Protein AF-A0A068NWN3-F1 (afdb_monomer_lite)

Structure (mmCIF, N/CA/C/O backbone):
data_AF-A0A068NWN3-F1
#
_entry.id   AF-A0A068NWN3-F1
#
loop_
_atom_site.group_PDB
_atom_site.id
_atom_site.type_symbol
_atom_site.label_atom_id
_atom_site.label_alt_id
_atom_site.label_comp_id
_atom_site.label_asym_id
_atom_site.label_entity_id
_atom_site.label_seq_id
_atom_site.pdbx_PDB_ins_code
_atom_site.Cartn_x
_atom_site.Cartn_y
_atom_site.Cartn_z
_atom_site.occupancy
_atom_site.B_iso_or_equiv
_atom_site.auth_seq_id
_atom_site.auth_comp_id
_atom_site.auth_asym_id
_atom_site.auth_atom_id
_atom_site.pdbx_PDB_model_num
ATOM 1 N N . MET A 1 1 ? 19.926 13.226 -9.032 1.00 46.84 1 MET A N 1
ATOM 2 C CA . MET A 1 1 ? 18.661 13.461 -8.300 1.00 46.84 1 MET A CA 1
ATOM 3 C C . MET A 1 1 ? 18.361 12.213 -7.491 1.00 46.84 1 MET A C 1
ATOM 5 O O . MET A 1 1 ? 18.558 11.123 -8.013 1.00 46.84 1 MET A O 1
ATOM 9 N N . ARG A 1 2 ? 18.000 12.345 -6.211 1.00 55.38 2 ARG A N 1
ATOM 10 C CA . ARG A 1 2 ? 17.667 11.190 -5.368 1.00 55.38 2 ARG A CA 1
ATOM 11 C C . ARG A 1 2 ? 16.288 10.702 -5.807 1.00 55.38 2 ARG A C 1
ATOM 13 O O . ARG A 1 2 ? 15.357 11.496 -5.784 1.00 55.38 2 ARG A O 1
ATOM 20 N N . ALA A 1 3 ? 16.185 9.459 -6.270 1.00 69.69 3 ALA A N 1
ATOM 21 C CA . ALA A 1 3 ? 14.887 8.881 -6.584 1.00 69.69 3 ALA A CA 1
ATOM 22 C C . ALA A 1 3 ? 14.049 8.859 -5.303 1.00 69.69 3 ALA A C 1
ATOM 24 O O . ALA A 1 3 ? 14.513 8.395 -4.255 1.00 69.69 3 ALA A O 1
ATOM 25 N N . ASP A 1 4 ? 12.846 9.412 -5.382 1.00 86.38 4 ASP A N 1
ATOM 26 C CA . ASP A 1 4 ? 11.877 9.311 -4.309 1.00 86.38 4 ASP A CA 1
ATOM 27 C C . ASP A 1 4 ? 11.535 7.840 -4.080 1.00 86.38 4 ASP A C 1
ATOM 29 O O . ASP A 1 4 ? 11.184 7.121 -5.010 1.00 86.38 4 ASP A O 1
ATOM 33 N N . TYR A 1 5 ? 11.622 7.380 -2.833 1.00 86.00 5 TYR A N 1
ATOM 34 C CA . TYR A 1 5 ? 11.398 5.970 -2.493 1.00 86.00 5 TYR A CA 1
ATOM 35 C C . TYR A 1 5 ? 9.960 5.489 -2.768 1.00 86.00 5 TYR A C 1
ATOM 37 O O . TYR A 1 5 ? 9.708 4.289 -2.747 1.00 86.00 5 TYR A O 1
ATOM 45 N N . TRP A 1 6 ? 9.024 6.420 -2.983 1.00 87.88 6 TRP A N 1
ATOM 46 C CA . TRP A 1 6 ? 7.630 6.155 -3.343 1.00 87.88 6 TRP A CA 1
ATOM 47 C C . TRP A 1 6 ? 7.400 6.092 -4.859 1.00 87.88 6 TRP A C 1
ATOM 49 O O . TRP A 1 6 ? 6.320 5.690 -5.283 1.00 87.88 6 TRP A O 1
ATOM 59 N N . ASN A 1 7 ? 8.387 6.475 -5.677 1.00 93.38 7 ASN A N 1
ATOM 60 C CA . ASN A 1 7 ? 8.302 6.396 -7.131 1.00 93.38 7 ASN A CA 1
ATOM 61 C C . ASN A 1 7 ? 8.596 4.960 -7.587 1.00 93.38 7 ASN A C 1
ATOM 63 O O . ASN A 1 7 ? 9.715 4.633 -7.983 1.00 93.38 7 ASN A O 1
ATOM 67 N N . VAL A 1 8 ? 7.591 4.101 -7.436 1.00 94.19 8 VAL A N 1
ATOM 68 C CA . VAL A 1 8 ? 7.644 2.669 -7.743 1.00 94.19 8 VAL A CA 1
ATOM 69 C C . VAL A 1 8 ? 6.725 2.333 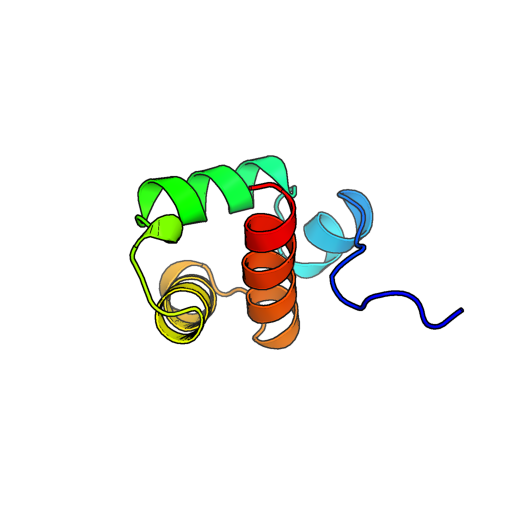-8.912 1.00 94.19 8 VAL A C 1
ATOM 71 O O . VAL A 1 8 ? 5.710 3.001 -9.114 1.00 94.19 8 VAL A O 1
ATOM 74 N N . THR A 1 9 ? 7.075 1.299 -9.673 1.00 95.56 9 THR A N 1
ATOM 75 C CA . THR A 1 9 ? 6.249 0.795 -10.780 1.00 95.56 9 THR A CA 1
ATOM 76 C C . THR A 1 9 ? 5.309 -0.319 -10.322 1.00 95.56 9 THR A C 1
ATOM 78 O O . THR A 1 9 ? 5.520 -0.929 -9.269 1.00 95.56 9 THR A O 1
ATOM 81 N N . ASP A 1 10 ? 4.285 -0.619 -11.124 1.00 96.38 10 ASP A N 1
ATOM 82 C CA . ASP A 1 10 ? 3.388 -1.749 -10.867 1.00 96.38 10 ASP A CA 1
ATOM 83 C C . ASP A 1 10 ? 4.153 -3.072 -10.760 1.00 96.38 10 ASP A C 1
ATOM 85 O O . ASP A 1 10 ? 3.874 -3.860 -9.861 1.00 96.38 10 ASP A O 1
ATOM 89 N N . GLU A 1 11 ? 5.166 -3.301 -11.599 1.00 97.00 11 GLU A N 1
ATOM 90 C CA . GLU A 1 11 ? 5.960 -4.534 -11.571 1.00 97.00 11 GLU A CA 1
ATOM 91 C C . GLU A 1 11 ? 6.667 -4.720 -10.224 1.00 97.00 11 GLU A C 1
ATOM 93 O O . GLU A 1 11 ? 6.610 -5.801 -9.637 1.00 97.00 11 GLU A O 1
ATOM 98 N N . GLN A 1 12 ? 7.286 -3.657 -9.699 1.00 95.81 12 GLN A N 1
ATOM 99 C CA . GLN A 1 12 ? 7.984 -3.700 -8.411 1.00 95.81 12 GLN A CA 1
ATOM 100 C C . GLN A 1 12 ? 7.021 -3.971 -7.251 1.00 95.81 12 GLN A C 1
ATOM 102 O O . GLN A 1 12 ? 7.344 -4.710 -6.319 1.00 95.81 12 GLN A O 1
ATOM 107 N N . VAL A 1 13 ? 5.834 -3.366 -7.298 1.00 96.75 13 VAL A N 1
ATOM 108 C CA . VAL A 1 13 ? 4.817 -3.522 -6.256 1.00 96.75 13 VAL A CA 1
ATOM 109 C C . VAL A 1 13 ? 4.212 -4.922 -6.312 1.00 96.75 13 VAL A C 1
ATOM 111 O O . VAL A 1 13 ? 4.119 -5.574 -5.270 1.00 96.75 13 VAL A O 1
ATOM 114 N N . VAL A 1 14 ? 3.880 -5.431 -7.500 1.00 97.69 14 VAL A N 1
ATOM 115 C CA . VAL A 1 14 ? 3.368 -6.797 -7.689 1.00 97.69 14 VAL A CA 1
ATOM 116 C C . VAL A 1 14 ? 4.381 -7.825 -7.195 1.00 97.69 14 VAL A C 1
ATOM 118 O O . VAL A 1 14 ? 4.002 -8.730 -6.455 1.00 97.69 14 VAL A O 1
ATOM 121 N N . GLU A 1 15 ? 5.670 -7.660 -7.507 1.00 96.69 15 GLU A N 1
ATOM 122 C CA . GLU A 1 15 ? 6.720 -8.585 -7.059 1.00 96.69 15 GLU A CA 1
ATOM 123 C C . GLU A 1 15 ? 6.776 -8.715 -5.527 1.00 96.69 15 GLU A C 1
ATOM 125 O O . GLU A 1 15 ? 7.069 -9.786 -4.996 1.00 96.69 15 GLU A O 1
ATOM 130 N N . LYS A 1 16 ? 6.509 -7.626 -4.796 1.00 96.62 16 LYS A N 1
ATOM 131 C CA . LYS A 1 16 ? 6.692 -7.582 -3.336 1.00 96.62 16 LYS A CA 1
ATOM 132 C C . LYS A 1 16 ? 5.413 -7.693 -2.522 1.00 96.62 16 LYS A C 1
ATOM 134 O O . LYS A 1 16 ? 5.489 -7.989 -1.331 1.00 96.62 16 LYS A O 1
ATOM 139 N N . THR A 1 17 ? 4.267 -7.424 -3.132 1.00 96.62 17 THR A N 1
ATOM 140 C CA . THR A 1 17 ? 2.974 -7.347 -2.439 1.00 96.62 17 THR A CA 1
ATOM 141 C C . THR A 1 17 ? 1.899 -8.222 -3.083 1.00 96.62 17 THR A C 1
ATOM 143 O O . THR A 1 17 ? 0.845 -8.412 -2.492 1.00 96.62 17 THR A O 1
ATOM 146 N N . GLY A 1 18 ? 2.146 -8.763 -4.280 1.00 96.88 18 GLY A N 1
ATOM 147 C CA . GLY A 1 18 ? 1.208 -9.617 -5.014 1.00 96.88 18 GLY A CA 1
ATOM 148 C C . GLY A 1 18 ? 0.134 -8.869 -5.808 1.00 96.88 18 GLY A C 1
ATOM 149 O O . GLY A 1 18 ? -0.565 -9.492 -6.605 1.00 96.88 18 GLY A O 1
ATOM 150 N N . HIS A 1 19 ? 0.014 -7.547 -5.650 1.00 97.88 19 HIS A N 1
ATOM 151 C CA . HIS A 1 19 ? -1.028 -6.751 -6.299 1.00 97.88 19 HIS A CA 1
ATOM 152 C C . HIS A 1 19 ? -0.492 -5.437 -6.886 1.00 97.88 19 HIS A C 1
ATOM 154 O O . HIS A 1 19 ? 0.486 -4.902 -6.369 1.00 97.88 19 HIS A O 1
ATOM 160 N N . PRO A 1 20 ? -1.116 -4.903 -7.953 1.00 98.00 20 PRO A N 1
ATOM 161 C CA . PRO A 1 20 ? -0.713 -3.640 -8.574 1.00 98.00 20 PRO A CA 1
ATOM 162 C C . PRO A 1 20 ? -1.093 -2.415 -7.727 1.00 98.00 20 PRO A C 1
ATOM 164 O O . PRO A 1 20 ? -1.941 -2.479 -6.834 1.00 98.00 20 PRO A O 1
ATOM 167 N N . LEU A 1 21 ? -0.520 -1.259 -8.059 1.00 97.44 21 LEU A N 1
ATOM 168 C CA . LEU A 1 21 ? -0.783 0.040 -7.434 1.00 97.44 21 LEU A CA 1
ATOM 169 C C . LEU A 1 21 ? -2.273 0.397 -7.422 1.00 97.44 21 LEU A C 1
ATOM 171 O O . LEU A 1 21 ? -2.783 0.880 -6.412 1.00 97.44 21 LEU A O 1
ATOM 175 N N . ALA A 1 22 ? -2.992 0.118 -8.513 1.00 97.38 22 ALA A N 1
ATOM 176 C CA . ALA A 1 22 ? -4.429 0.382 -8.609 1.00 97.38 22 ALA A CA 1
ATOM 177 C C . ALA A 1 22 ? -5.249 -0.399 -7.564 1.00 97.38 22 ALA A C 1
ATOM 179 O O . ALA A 1 22 ? -6.187 0.148 -6.981 1.00 97.38 22 ALA A O 1
ATOM 180 N N . HIS A 1 23 ? -4.869 -1.650 -7.281 1.00 97.94 23 HIS A N 1
ATOM 181 C CA . HIS A 1 23 ? -5.506 -2.454 -6.238 1.00 97.94 23 HIS A CA 1
ATOM 182 C C . HIS A 1 23 ? -5.276 -1.825 -4.862 1.00 97.94 23 HIS A C 1
ATOM 184 O O . HIS A 1 23 ? -6.230 -1.577 -4.127 1.00 97.94 23 HIS A O 1
ATOM 190 N N . TRP A 1 24 ? -4.025 -1.487 -4.539 1.00 97.69 24 TRP A N 1
ATOM 191 C CA . TRP A 1 24 ? -3.691 -0.886 -3.247 1.00 97.69 24 TRP A CA 1
ATOM 192 C C . TRP A 1 24 ? -4.305 0.492 -3.046 1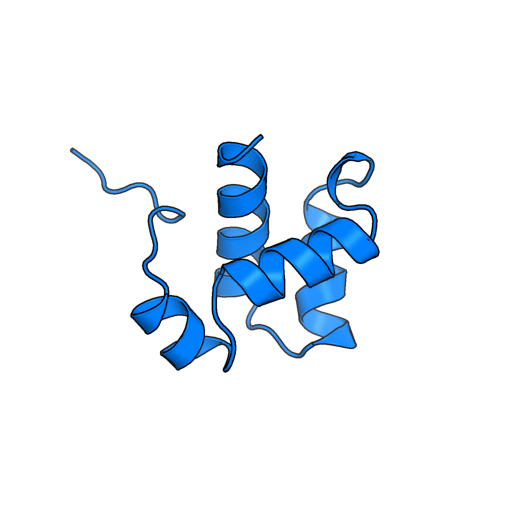.00 97.69 24 TRP A C 1
ATOM 194 O O . TRP A 1 24 ? -4.726 0.810 -1.935 1.00 97.69 24 TRP A O 1
ATOM 204 N N . LYS A 1 25 ? -4.419 1.288 -4.114 1.00 96.94 25 LYS A N 1
ATOM 205 C CA . LYS A 1 25 ? -5.176 2.538 -4.079 1.00 96.94 25 LYS A CA 1
ATOM 206 C C . LYS A 1 25 ? -6.620 2.271 -3.658 1.00 96.94 25 LYS A C 1
ATOM 208 O O . LYS A 1 25 ? -7.087 2.878 -2.704 1.00 96.94 25 LYS A O 1
ATOM 213 N N . SER A 1 26 ? -7.287 1.310 -4.301 1.00 97.12 26 SER A N 1
ATOM 214 C CA . SER A 1 26 ? -8.667 0.944 -3.968 1.00 97.12 26 SER A CA 1
ATOM 215 C C . SER A 1 26 ? -8.817 0.438 -2.531 1.00 97.12 26 SER A C 1
ATOM 217 O O . SER A 1 26 ? -9.796 0.782 -1.876 1.00 97.12 26 SER A O 1
ATOM 219 N N . VAL A 1 27 ? -7.870 -0.360 -2.027 1.00 97.75 27 VAL A N 1
ATOM 220 C CA . VAL A 1 27 ? -7.870 -0.843 -0.634 1.00 97.75 27 VAL A CA 1
ATOM 221 C C . VAL A 1 27 ? -7.747 0.326 0.346 1.00 97.75 27 VAL A C 1
ATOM 223 O O . VAL A 1 27 ? -8.529 0.433 1.288 1.00 97.75 27 VAL A O 1
ATOM 226 N N . LEU A 1 28 ? -6.801 1.236 0.104 1.00 96.81 28 LEU A N 1
ATOM 227 C CA . LEU A 1 28 ? -6.593 2.420 0.936 1.00 96.81 28 LEU A CA 1
ATOM 228 C C . LEU A 1 28 ? -7.789 3.381 0.879 1.00 96.81 28 LEU A C 1
ATOM 230 O O . LEU A 1 28 ? -8.185 3.925 1.908 1.00 96.81 28 LEU A O 1
ATOM 234 N N . ASP A 1 29 ? -8.390 3.567 -0.293 1.00 96.12 29 ASP A N 1
ATOM 235 C CA . ASP A 1 29 ? -9.574 4.409 -0.471 1.00 96.12 29 ASP A CA 1
ATOM 236 C C . ASP A 1 29 ? -10.790 3.809 0.248 1.00 96.12 29 ASP A C 1
ATOM 238 O O . ASP A 1 29 ? -11.475 4.523 0.979 1.00 96.12 29 ASP A O 1
ATOM 242 N N . ALA A 1 30 ? -11.004 2.493 0.138 1.00 96.94 30 ALA A N 1
ATOM 243 C CA . ALA A 1 30 ? -12.062 1.777 0.855 1.00 96.94 30 ALA A CA 1
ATOM 244 C C . ALA A 1 30 ? -11.869 1.811 2.381 1.00 96.94 30 ALA A C 1
ATOM 246 O O . ALA A 1 30 ? -12.841 1.909 3.128 1.00 96.94 30 ALA A O 1
ATOM 247 N N . PHE A 1 31 ? -10.619 1.789 2.854 1.00 96.75 31 PHE A N 1
ATOM 248 C CA . PHE A 1 31 ? -10.287 1.977 4.269 1.00 96.75 31 PHE A CA 1
ATOM 249 C C . PHE A 1 31 ? -10.492 3.428 4.752 1.00 96.75 31 PHE A C 1
ATOM 251 O O . PHE A 1 31 ? -10.527 3.690 5.958 1.00 96.75 31 PHE A O 1
ATOM 258 N N . GLY A 1 32 ? -10.633 4.389 3.835 1.00 96.12 32 GLY A N 1
ATOM 259 C CA . GLY A 1 32 ? -10.741 5.809 4.162 1.00 96.12 32 GLY A CA 1
ATOM 260 C C . GLY A 1 32 ? -9.393 6.457 4.481 1.00 96.12 32 GLY A C 1
ATOM 261 O O . GLY A 1 32 ? -9.316 7.338 5.334 1.00 96.12 32 GLY A O 1
ATOM 262 N N . ALA A 1 33 ? -8.314 6.043 3.810 1.00 94.88 33 ALA A N 1
ATOM 263 C CA . ALA A 1 33 ? -6.960 6.535 4.065 1.00 94.88 33 ALA A CA 1
ATOM 264 C C . ALA A 1 33 ? -6.804 8.064 3.924 1.00 94.88 33 ALA A C 1
ATOM 266 O O . ALA A 1 33 ? -5.915 8.625 4.559 1.00 94.88 33 ALA A O 1
ATOM 267 N N . SER A 1 34 ? -7.669 8.752 3.159 1.00 91.25 34 SER A N 1
ATOM 268 C CA . SER A 1 34 ? -7.657 10.225 3.040 1.00 91.25 34 SER A CA 1
ATOM 269 C C . SER A 1 34 ? -7.900 10.955 4.360 1.00 91.25 34 SER A C 1
ATOM 271 O O . SER A 1 34 ? -7.415 12.068 4.529 1.00 91.25 34 SER A O 1
ATOM 273 N N . SER A 1 35 ? -8.680 10.376 5.274 1.00 93.25 35 SER A N 1
ATOM 274 C CA . SER A 1 35 ? -9.060 11.019 6.540 1.00 93.25 35 SER A CA 1
ATOM 275 C C . SER A 1 35 ? -8.322 10.4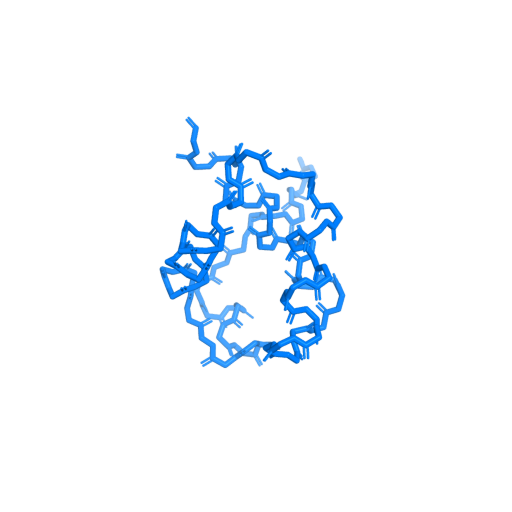47 7.753 1.00 93.25 35 SER A C 1
ATOM 277 O O . SER A 1 35 ? -8.524 10.915 8.874 1.00 93.25 35 SER A O 1
ATOM 279 N N . LYS A 1 36 ? -7.460 9.447 7.543 1.00 93.81 36 LYS A N 1
ATOM 280 C CA . LYS A 1 36 ? -6.726 8.728 8.590 1.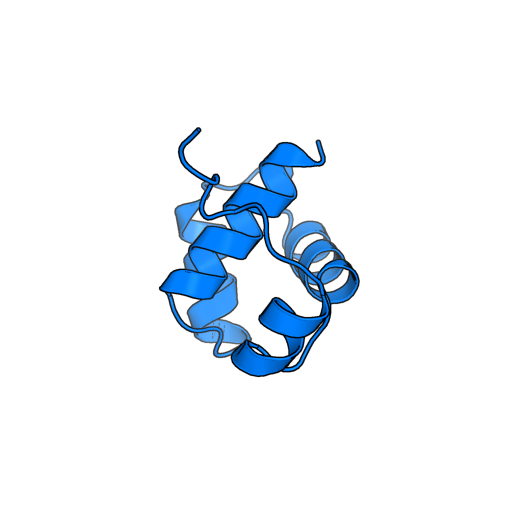00 93.81 36 LYS A CA 1
ATOM 281 C C . LYS A 1 36 ? -5.261 9.141 8.643 1.00 93.81 36 LYS A C 1
ATOM 283 O O . LYS A 1 36 ? -4.698 9.643 7.670 1.00 93.81 36 LYS A O 1
ATOM 288 N N . LYS A 1 37 ? -4.603 8.898 9.780 1.00 94.81 37 LYS A N 1
ATOM 289 C CA . LYS A 1 37 ? -3.152 9.110 9.883 1.00 94.81 37 LYS A CA 1
ATOM 290 C C . LYS A 1 37 ? -2.417 8.068 9.040 1.00 94.81 37 LYS A C 1
ATOM 292 O O . LYS A 1 37 ? -2.797 6.901 9.031 1.00 94.81 37 LYS A O 1
ATOM 297 N N . SER A 1 38 ? -1.294 8.450 8.425 1.00 94.38 38 SER A N 1
ATOM 298 C CA . SER A 1 38 ? -0.489 7.532 7.600 1.00 94.38 38 SER A CA 1
ATOM 299 C C . SER A 1 38 ? -0.123 6.230 8.322 1.00 94.38 38 SER A C 1
ATOM 301 O O . SER A 1 38 ? -0.111 5.178 7.695 1.00 94.38 38 SER A O 1
ATOM 303 N N . ASN A 1 39 ? 0.148 6.280 9.633 1.00 96.88 39 ASN A N 1
ATOM 304 C CA . ASN A 1 39 ? 0.464 5.080 10.414 1.00 96.88 39 ASN A CA 1
ATOM 305 C C . ASN A 1 39 ? -0.710 4.098 10.497 1.00 96.88 39 ASN A C 1
ATOM 307 O O . ASN A 1 39 ? -0.470 2.904 10.393 1.00 96.88 39 ASN A O 1
ATOM 311 N N . GLU A 1 40 ? -1.952 4.576 10.612 1.00 97.81 40 GLU A N 1
ATOM 312 C CA . GLU A 1 40 ? -3.131 3.698 10.636 1.00 97.81 40 GLU A CA 1
ATOM 313 C C . GLU A 1 40 ? -3.285 2.967 9.298 1.00 97.81 40 GLU A C 1
ATOM 315 O O . GLU A 1 40 ? -3.535 1.766 9.263 1.00 97.81 40 GLU A O 1
ATOM 320 N N . SER A 1 41 ? -3.074 3.672 8.184 1.00 97.62 41 SER A N 1
ATOM 321 C CA . SER A 1 41 ? -3.096 3.071 6.845 1.00 97.62 41 SER A CA 1
ATOM 322 C C . SER A 1 41 ? -1.958 2.064 6.641 1.00 97.62 41 SER A C 1
ATOM 324 O O . SER A 1 41 ? -2.153 1.030 6.006 1.00 97.62 41 SER A O 1
ATOM 326 N N . VAL A 1 42 ? -0.771 2.332 7.197 1.00 98.06 42 VAL A N 1
ATOM 327 C CA . VAL A 1 42 ? 0.358 1.388 7.178 1.00 98.06 42 VAL A CA 1
ATOM 328 C C . VAL A 1 42 ? 0.032 0.138 7.996 1.00 98.06 42 VAL A C 1
ATOM 330 O O . VAL A 1 42 ? 0.238 -0.969 7.507 1.00 98.06 42 VAL A O 1
ATOM 333 N N . GLU A 1 43 ? -0.498 0.299 9.208 1.00 98.31 43 GLU A N 1
ATOM 334 C CA . GLU A 1 43 ? -0.902 -0.811 10.077 1.00 98.31 43 GLU A CA 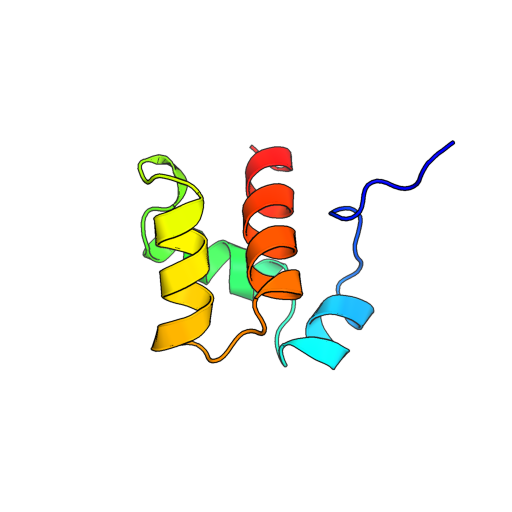1
ATOM 335 C C . GLU A 1 43 ? -2.009 -1.655 9.441 1.00 98.31 43 GLU A C 1
ATOM 337 O O . GLU A 1 43 ? -1.925 -2.879 9.486 1.00 98.31 43 GLU A O 1
ATOM 342 N N . HIS A 1 44 ? -2.985 -1.032 8.773 1.00 98.06 44 HIS A N 1
ATOM 343 C CA . HIS A 1 44 ? -4.018 -1.743 8.019 1.00 98.06 44 HIS A CA 1
ATOM 344 C C . HIS A 1 44 ? -3.414 -2.653 6.941 1.00 98.06 44 HIS A C 1
ATOM 346 O O . HIS A 1 44 ? -3.726 -3.839 6.885 1.00 98.06 44 HIS A O 1
ATOM 352 N N . LEU A 1 45 ? -2.494 -2.130 6.122 1.00 98.12 45 LEU A N 1
ATOM 353 C CA . LEU A 1 45 ? -1.823 -2.925 5.089 1.00 98.12 45 LEU A CA 1
ATOM 354 C C . LEU A 1 45 ? -0.970 -4.057 5.680 1.00 98.12 45 LEU A C 1
ATOM 356 O O . LEU A 1 45 ? -0.916 -5.144 5.110 1.00 98.12 45 LEU A O 1
ATOM 360 N N . GLN A 1 46 ? -0.311 -3.826 6.818 1.00 98.25 46 GLN A N 1
ATOM 361 C CA . GLN A 1 46 ? 0.502 -4.851 7.474 1.00 98.25 46 GLN A CA 1
ATOM 362 C C . GLN A 1 46 ? -0.347 -5.965 8.096 1.00 98.25 46 GLN A C 1
ATOM 364 O O . GLN A 1 46 ? -0.041 -7.139 7.900 1.00 98.25 46 GLN A O 1
ATOM 369 N N . ASN A 1 47 ? -1.379 -5.601 8.855 1.00 97.88 47 ASN A N 1
ATOM 370 C CA . ASN A 1 47 ? -2.128 -6.538 9.688 1.00 97.88 47 ASN A CA 1
ATOM 371 C C . ASN A 1 47 ? -3.207 -7.280 8.894 1.00 97.88 47 ASN A C 1
ATOM 373 O O . ASN A 1 47 ? -3.354 -8.485 9.064 1.00 97.88 47 ASN A O 1
ATOM 377 N N . GLU A 1 48 ? -3.928 -6.578 8.015 1.00 97.44 48 GLU A N 1
ATOM 378 C CA . GLU A 1 48 ? -5.063 -7.153 7.277 1.00 97.44 48 GLU A CA 1
ATOM 379 C C . GLU A 1 48 ? -4.641 -7.754 5.929 1.00 97.44 48 GLU A C 1
ATOM 381 O O . GLU A 1 48 ? -5.256 -8.706 5.457 1.00 97.44 48 GLU A O 1
ATOM 386 N N . HIS A 1 49 ? -3.578 -7.222 5.310 1.00 96.75 49 HIS A N 1
ATOM 387 C CA . HIS A 1 49 ? -3.151 -7.610 3.954 1.00 96.75 49 HIS A CA 1
ATOM 388 C C . HIS A 1 49 ? -1.739 -8.206 3.893 1.00 96.75 49 HIS A C 1
ATOM 390 O O . HIS A 1 49 ? -1.260 -8.548 2.814 1.00 96.75 49 HIS A O 1
ATOM 396 N N . GLY A 1 50 ? -1.046 -8.324 5.031 1.00 96.94 50 GLY A N 1
ATOM 397 C CA . GLY A 1 50 ? 0.285 -8.936 5.106 1.00 96.94 50 GLY A CA 1
ATOM 398 C C . GLY A 1 50 ? 1.386 -8.175 4.357 1.00 96.94 50 GLY A C 1
ATOM 399 O O . GLY A 1 50 ? 2.453 -8.734 4.094 1.00 96.94 50 GLY A O 1
ATOM 400 N N . VAL A 1 51 ? 1.161 -6.907 4.001 1.00 97.81 51 VAL A N 1
ATOM 401 C CA . VAL A 1 51 ? 2.123 -6.114 3.228 1.00 97.81 51 VAL A CA 1
ATOM 402 C C . VAL A 1 51 ? 3.347 -5.797 4.095 1.00 97.81 51 VAL A C 1
ATOM 404 O O . VAL A 1 51 ? 3.200 -5.241 5.187 1.00 97.81 51 VAL A O 1
ATOM 407 N N . PRO A 1 52 ? 4.584 -6.058 3.630 1.00 97.31 52 PRO A N 1
ATOM 408 C CA . PRO A 1 52 ? 5.782 -5.715 4.390 1.00 97.31 52 PRO A CA 1
ATOM 409 C C . PRO A 1 52 ? 5.858 -4.216 4.705 1.00 97.31 52 PRO A C 1
ATOM 411 O O . PRO A 1 52 ? 5.600 -3.375 3.844 1.00 97.31 52 PRO A O 1
ATOM 414 N N . ARG A 1 53 ? 6.301 -3.857 5.919 1.00 96.50 53 ARG A N 1
ATOM 415 C CA . ARG A 1 53 ? 6.283 -2.470 6.433 1.00 96.50 53 ARG A CA 1
ATOM 416 C C . ARG A 1 53 ? 6.864 -1.424 5.479 1.00 96.50 53 ARG A C 1
ATOM 418 O O . ARG A 1 53 ? 6.332 -0.320 5.382 1.00 96.50 53 ARG A O 1
ATOM 425 N N . TYR A 1 54 ? 7.978 -1.739 4.818 1.00 96.31 54 TYR A N 1
ATOM 426 C CA . TYR A 1 54 ? 8.591 -0.832 3.845 1.00 96.31 54 TYR A CA 1
ATOM 427 C C . TYR A 1 54 ? 7.617 -0.514 2.703 1.00 96.31 54 TYR A C 1
ATOM 429 O O . TYR A 1 54 ? 7.337 0.654 2.452 1.00 96.31 54 TYR A O 1
ATOM 437 N N . TRP A 1 55 ? 7.025 -1.548 2.102 1.00 97.69 55 TRP A N 1
ATOM 438 C CA . TRP A 1 55 ? 6.057 -1.421 1.015 1.00 9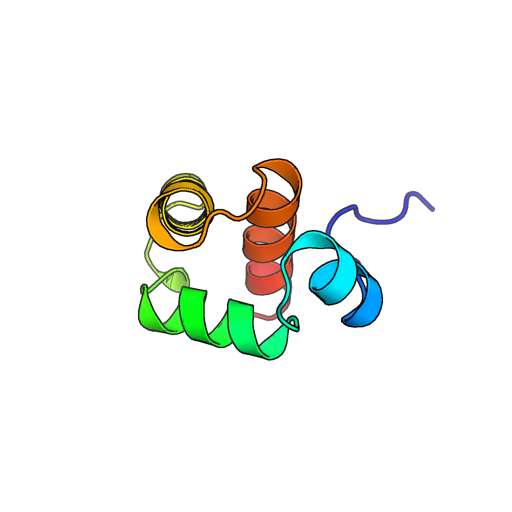7.69 55 TRP A CA 1
ATOM 439 C C . TRP A 1 55 ? 4.750 -0.779 1.463 1.00 97.69 55 TRP A C 1
ATOM 441 O O . TRP A 1 55 ? 4.229 0.069 0.751 1.00 97.69 55 TRP A O 1
ATOM 451 N N . ALA A 1 56 ? 4.274 -1.067 2.675 1.00 97.88 56 ALA A N 1
ATOM 452 C CA . ALA A 1 56 ? 3.107 -0.390 3.234 1.00 97.88 56 ALA A CA 1
ATOM 453 C C . ALA A 1 56 ? 3.326 1.134 3.327 1.00 97.88 56 ALA A C 1
ATOM 455 O O . ALA A 1 56 ? 2.480 1.919 2.901 1.00 97.88 56 ALA A O 1
ATOM 456 N N . ARG A 1 57 ? 4.498 1.580 3.806 1.00 97.38 57 ARG A N 1
ATOM 457 C CA . ARG A 1 57 ? 4.855 3.012 3.847 1.00 97.38 57 ARG A CA 1
ATOM 458 C C . ARG A 1 57 ? 4.989 3.625 2.455 1.00 97.38 57 ARG A C 1
ATOM 460 O O . ARG A 1 57 ? 4.544 4.756 2.249 1.00 97.38 57 ARG A O 1
ATOM 467 N N . THR A 1 58 ? 5.605 2.894 1.528 1.00 97.12 58 THR A N 1
ATOM 468 C CA . THR A 1 58 ? 5.731 3.278 0.116 1.00 97.12 58 THR A CA 1
ATOM 469 C C . THR A 1 58 ? 4.356 3.498 -0.507 1.00 97.12 58 THR A C 1
ATOM 471 O O . THR A 1 58 ? 4.126 4.569 -1.052 1.00 97.12 58 THR A O 1
ATOM 474 N N . LEU A 1 59 ? 3.421 2.555 -0.353 1.00 97.31 59 LEU A N 1
ATOM 475 C CA . LEU A 1 59 ? 2.067 2.624 -0.913 1.00 97.31 59 LEU A CA 1
ATOM 476 C C . LEU A 1 59 ? 1.247 3.780 -0.339 1.00 97.31 59 LEU A C 1
ATOM 478 O O . LEU A 1 59 ? 0.624 4.523 -1.094 1.00 97.31 59 LEU A O 1
ATOM 482 N N . VAL A 1 60 ? 1.284 3.979 0.982 1.00 96.88 60 VAL A N 1
ATOM 483 C CA . VAL A 1 60 ? 0.573 5.093 1.631 1.00 96.88 60 VAL A CA 1
ATOM 484 C C . VAL A 1 60 ? 1.115 6.441 1.155 1.00 96.88 60 VAL A C 1
ATOM 486 O O . VAL A 1 60 ? 0.337 7.344 0.855 1.00 96.88 60 VAL A O 1
ATOM 489 N N . THR A 1 61 ? 2.439 6.572 1.030 1.00 96.44 61 THR A N 1
ATOM 490 C CA . THR A 1 61 ? 3.068 7.812 0.548 1.00 96.44 61 THR A CA 1
ATOM 491 C C . THR A 1 61 ? 2.806 8.030 -0.937 1.00 96.44 61 THR A C 1
ATOM 493 O O . THR A 1 61 ? 2.470 9.140 -1.332 1.00 96.44 61 THR A O 1
ATOM 496 N N . TRP A 1 62 ? 2.924 6.982 -1.757 1.00 96.38 62 TRP A N 1
ATOM 497 C CA . TRP A 1 62 ? 2.610 7.029 -3.183 1.00 96.38 62 TRP A CA 1
ATOM 498 C C . TRP A 1 62 ? 1.174 7.506 -3.398 1.00 96.38 62 TRP A C 1
ATOM 500 O O . TRP A 1 62 ? 0.968 8.456 -4.144 1.00 96.38 62 TRP A O 1
ATOM 510 N N . ARG A 1 63 ? 0.202 6.936 -2.674 1.00 94.69 63 ARG A N 1
ATOM 511 C CA . ARG A 1 63 ? -1.215 7.314 -2.762 1.00 94.69 63 ARG A CA 1
ATOM 512 C C . ARG A 1 63 ? -1.437 8.785 -2.402 1.00 94.69 63 ARG A C 1
ATOM 514 O O . ARG A 1 63 ? -2.114 9.476 -3.147 1.00 94.69 63 ARG A O 1
ATOM 521 N N . GLN A 1 64 ? -0.797 9.284 -1.341 1.00 92.38 64 GLN A N 1
ATOM 522 C CA . GLN A 1 64 ? -0.831 10.707 -0.952 1.00 92.38 64 GLN A CA 1
ATOM 523 C C . GLN A 1 64 ? -0.229 11.665 -1.990 1.00 92.38 64 GLN A C 1
ATOM 525 O O . GLN A 1 64 ? -0.455 12.865 -1.900 1.00 92.38 64 GLN A O 1
ATOM 530 N N . LYS A 1 65 ? 0.589 11.169 -2.927 1.00 91.50 65 LYS A N 1
ATOM 531 C CA . LYS A 1 65 ? 1.154 11.960 -4.031 1.00 91.50 65 LYS A CA 1
ATOM 532 C C . LYS A 1 65 ? 0.313 11.908 -5.308 1.00 91.50 65 LYS A C 1
ATOM 534 O O . LYS A 1 65 ? 0.651 12.613 -6.252 1.00 91.50 65 LYS A O 1
ATOM 539 N N . GLN A 1 66 ? -0.721 11.065 -5.346 1.00 83.44 66 GLN A N 1
ATOM 540 C CA . GLN A 1 66 ? -1.693 10.999 -6.444 1.00 83.44 66 GLN A CA 1
ATOM 541 C C . GLN A 1 66 ? -2.939 11.868 -6.190 1.00 83.44 66 GLN A C 1
ATOM 543 O O . GLN A 1 66 ? -3.719 12.062 -7.121 1.00 83.44 66 GLN A O 1
ATOM 548 N N . ASP A 1 67 ? -3.135 12.323 -4.947 1.00 66.75 67 ASP A N 1
ATOM 549 C CA . ASP A 1 67 ? -4.101 13.359 -4.541 1.00 66.75 67 ASP A CA 1
ATOM 550 C C . ASP A 1 67 ? -3.485 14.760 -4.737 1.00 66.75 67 ASP A C 1
ATOM 552 O O . ASP A 1 67 ? -4.216 15.670 -5.190 1.00 66.75 67 ASP A O 1
#

Sequence (67 aa):
MRADYWNVTDEQVVEKTGHPLAHWKSVLDAFGASSKKSNESVEHLQNEHGVPRYWARTLVTWRQKQD

Foldseek 3Di:
DDPDLLPDAQVVLCVQQVGGLVVLLVVCVVVVVVVDDLVVQLCCCCPVRVHPSSSSSSSSVNSVVVD

Secondary structure (DSSP, 8-state):
-PPPTT---HHHHHHHHSS-HHHHHHHHHHHTGGGS-HHHHHHHHHHHH---HHHHHHHHHHHHTT-

Radius of gyration: 10.97 Å; chains: 1; bounding box: 31×23×22 Å

pLDDT: mean 93.66, std 9.33, range [46.84, 98.31]

InterPro domains:
  IPR025629 Protein of unknown function DUF4287 [PF14117] (12-62)

Organism: NCBI:txid661478